Protein AF-A0A7S0ZQ00-F1 (afdb_monomer_lite)

Sequence (115 aa):
GVVFLTFVTEYLSSGYPKQDTAEYLQLMFGSLSQTLLTLFMCITGGINWVTVVDAFLEIHLACGLFFVFFIAAMMLAALNIIAGIFVNDAIEMAQMDRDIVLQAEALRNRATINE

Structure (mmCIF, N/CA/C/O backbone):
data_AF-A0A7S0ZQ00-F1
#
_entry.id   AF-A0A7S0ZQ00-F1
#
loop_
_atom_site.group_PDB
_atom_site.id
_atom_site.type_symbol
_atom_site.label_atom_id
_atom_site.label_alt_id
_atom_site.label_comp_id
_atom_site.label_asym_id
_atom_site.label_entity_id
_atom_site.label_seq_id
_atom_site.pdbx_PDB_ins_code
_atom_site.Cartn_x
_atom_site.Cartn_y
_atom_site.Cartn_z
_atom_site.occupancy
_atom_site.B_iso_or_equiv
_atom_site.auth_seq_id
_atom_site.auth_comp_id
_atom_site.auth_asym_id
_atom_site.auth_atom_id
_atom_site.pdbx_PDB_model_num
ATOM 1 N N . GLY A 1 1 ? 8.576 -0.691 0.596 1.00 88.12 1 GLY A N 1
ATOM 2 C CA . GLY A 1 1 ? 9.454 0.364 0.057 1.00 88.12 1 GLY A CA 1
ATOM 3 C C . GLY A 1 1 ? 10.630 -0.241 -0.678 1.00 88.12 1 GLY A C 1
ATOM 4 O O . GLY A 1 1 ? 10.512 -0.476 -1.868 1.00 88.12 1 GLY A O 1
ATOM 5 N N . VAL A 1 2 ? 11.713 -0.565 0.036 1.00 95.38 2 VAL A N 1
ATOM 6 C CA . VAL A 1 2 ? 12.973 -1.060 -0.558 1.00 95.38 2 VAL A CA 1
ATOM 7 C C . VAL A 1 2 ? 12.778 -2.268 -1.478 1.00 95.38 2 VAL A C 1
ATOM 9 O O . VAL A 1 2 ? 13.258 -2.228 -2.596 1.00 95.38 2 VAL A O 1
ATOM 12 N N . VAL A 1 3 ? 12.006 -3.282 -1.071 1.00 95.69 3 VAL A N 1
ATOM 13 C CA . VAL A 1 3 ? 11.755 -4.478 -1.904 1.00 95.69 3 VAL A CA 1
ATOM 14 C C . VAL A 1 3 ? 11.167 -4.129 -3.281 1.00 95.69 3 VAL A C 1
ATOM 16 O O . VAL A 1 3 ? 11.626 -4.647 -4.292 1.00 95.69 3 VAL A O 1
ATOM 19 N N . PHE A 1 4 ? 10.201 -3.206 -3.340 1.00 95.75 4 PHE A N 1
ATOM 20 C CA . PHE A 1 4 ? 9.621 -2.755 -4.611 1.00 95.75 4 PHE A CA 1
ATOM 21 C C . PHE A 1 4 ? 10.642 -2.004 -5.465 1.00 95.75 4 PHE A C 1
ATOM 23 O O . PHE A 1 4 ? 10.743 -2.259 -6.660 1.00 95.75 4 PHE A O 1
ATOM 30 N N . LEU A 1 5 ? 11.436 -1.128 -4.841 1.00 96.19 5 LEU A N 1
ATOM 31 C CA . LEU A 1 5 ? 12.529 -0.431 -5.516 1.00 96.19 5 LEU A CA 1
ATOM 32 C C . LEU A 1 5 ? 13.561 -1.422 -6.075 1.00 96.19 5 LEU A C 1
ATOM 34 O O . LEU A 1 5 ? 14.042 -1.233 -7.188 1.00 96.19 5 LEU A O 1
ATOM 38 N N . THR A 1 6 ? 13.869 -2.496 -5.344 1.00 95.44 6 THR A N 1
ATOM 39 C CA . THR A 1 6 ? 14.775 -3.555 -5.802 1.00 95.44 6 THR A CA 1
ATOM 40 C C . THR A 1 6 ? 14.212 -4.275 -7.026 1.00 95.44 6 THR A C 1
ATOM 42 O O . THR A 1 6 ? 14.921 -4.362 -8.022 1.00 95.44 6 THR A O 1
ATOM 45 N N . PHE A 1 7 ? 12.942 -4.699 -7.007 1.00 94.69 7 PHE A N 1
ATOM 46 C CA . PHE A 1 7 ? 12.306 -5.335 -8.171 1.00 94.69 7 PHE A CA 1
ATOM 47 C C . PHE A 1 7 ? 12.315 -4.438 -9.409 1.00 94.69 7 PHE A C 1
ATOM 49 O O . PHE A 1 7 ? 12.632 -4.898 -10.503 1.00 94.69 7 PHE A O 1
ATOM 56 N N . VAL A 1 8 ? 12.010 -3.149 -9.241 1.00 95.31 8 VAL A N 1
ATOM 57 C CA . VAL A 1 8 ? 12.052 -2.185 -10.347 1.00 95.31 8 VAL A CA 1
ATOM 58 C C . VAL A 1 8 ? 13.478 -2.005 -10.864 1.00 95.31 8 VAL A C 1
ATOM 60 O O . VAL A 1 8 ? 13.700 -2.040 -12.070 1.00 95.31 8 VAL A O 1
ATOM 63 N N . THR A 1 9 ? 14.455 -1.853 -9.971 1.00 94.69 9 THR A N 1
ATOM 64 C CA . THR A 1 9 ? 15.865 -1.675 -10.353 1.00 94.69 9 THR A CA 1
ATOM 65 C C . THR A 1 9 ? 16.387 -2.877 -11.139 1.00 94.69 9 THR A C 1
ATOM 67 O O . THR A 1 9 ? 17.062 -2.709 -12.155 1.00 94.69 9 THR A O 1
ATOM 70 N N . GLU A 1 10 ? 16.053 -4.088 -10.696 1.00 93.31 10 GLU A N 1
ATOM 71 C CA . GLU A 1 10 ? 16.430 -5.333 -11.363 1.00 93.31 10 GLU A CA 1
ATOM 72 C C . GLU A 1 10 ? 15.768 -5.457 -12.741 1.00 93.31 10 GLU A C 1
ATOM 74 O O . GLU A 1 10 ? 16.448 -5.743 -13.727 1.00 93.31 10 GLU A O 1
ATOM 79 N N . TYR A 1 11 ? 14.475 -5.135 -12.844 1.00 93.62 11 TYR A N 1
ATOM 80 C CA . TYR A 1 11 ? 13.755 -5.120 -14.118 1.00 93.62 11 TYR A CA 1
ATOM 81 C C . TYR A 1 11 ? 14.364 -4.136 -15.123 1.00 93.62 11 TYR A C 1
ATOM 83 O O . TYR A 1 11 ? 14.642 -4.510 -16.263 1.00 93.62 11 TYR A O 1
ATOM 91 N N . LEU A 1 12 ? 14.637 -2.898 -14.700 1.00 92.75 12 LEU A N 1
ATOM 92 C CA . LEU A 1 12 ? 15.244 -1.873 -15.556 1.00 92.75 12 LEU A CA 1
ATOM 93 C C . LEU A 1 12 ? 16.672 -2.243 -15.988 1.00 92.75 12 LEU A C 1
ATOM 95 O O . LEU A 1 12 ? 17.099 -1.872 -17.079 1.00 92.75 12 LEU A O 1
ATOM 99 N N . SER A 1 13 ? 17.391 -3.012 -15.168 1.00 92.88 13 SER A N 1
ATOM 100 C CA . SER A 1 13 ? 18.754 -3.472 -15.467 1.00 92.88 13 SER A CA 1
ATOM 101 C C . SER A 1 13 ? 18.803 -4.739 -16.336 1.00 92.88 13 SER A C 1
ATOM 103 O O . SER A 1 13 ? 19.880 -5.118 -16.791 1.00 92.88 13 SER A O 1
ATOM 105 N N . SER A 1 14 ? 17.666 -5.398 -16.590 1.00 90.00 14 SER A N 1
ATOM 106 C CA . SER A 1 14 ? 17.593 -6.695 -17.289 1.00 90.00 14 SER A CA 1
ATOM 107 C C . SER A 1 14 ? 17.898 -6.645 -18.798 1.00 90.00 14 SER A C 1
ATOM 109 O O . SER A 1 14 ? 18.061 -7.687 -19.431 1.00 90.00 14 SER A O 1
ATOM 111 N N . GLY A 1 15 ? 17.991 -5.449 -19.389 1.00 79.44 15 GLY A N 1
ATOM 112 C CA . GLY A 1 15 ? 18.386 -5.232 -20.788 1.00 79.44 15 GLY A CA 1
ATOM 113 C C . GLY A 1 15 ? 17.258 -5.313 -21.826 1.00 79.44 15 GLY A C 1
ATOM 114 O O . GLY A 1 15 ? 17.456 -4.843 -22.943 1.00 79.44 15 GLY A O 1
ATOM 115 N N . TYR A 1 16 ? 16.075 -5.829 -21.467 1.00 82.06 16 TYR A N 1
ATOM 116 C CA . TYR A 1 16 ? 14.905 -5.908 -22.361 1.00 82.06 16 TYR A CA 1
ATOM 117 C C . TYR A 1 16 ? 13.579 -5.474 -21.699 1.00 82.06 16 TYR A C 1
ATOM 119 O O . TYR A 1 16 ? 12.574 -6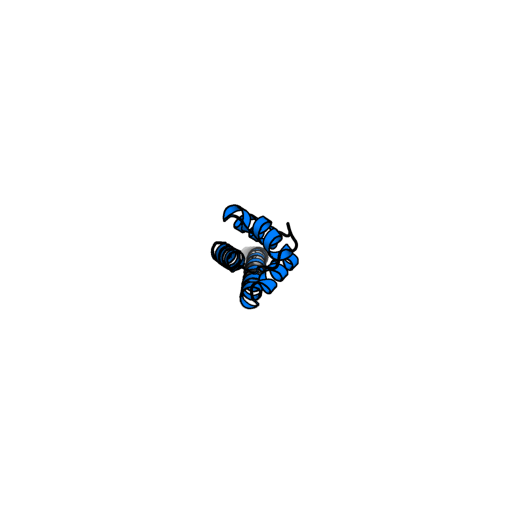.176 -21.844 1.00 82.06 16 TYR A O 1
ATOM 127 N N . PRO A 1 17 ? 13.522 -4.358 -20.946 1.00 86.31 17 PRO A N 1
ATOM 128 C CA . PRO A 1 17 ? 12.263 -3.923 -20.364 1.00 86.31 17 PRO A CA 1
ATOM 129 C C . PRO A 1 17 ? 11.328 -3.378 -21.454 1.00 86.31 17 PRO A C 1
ATOM 131 O O . PRO A 1 17 ? 11.754 -2.722 -22.408 1.00 86.31 17 PRO A O 1
ATOM 134 N N . LYS A 1 18 ? 10.026 -3.626 -21.303 1.00 91.00 18 LYS A N 1
ATOM 135 C CA . LYS A 1 18 ? 8.997 -3.022 -22.155 1.00 91.00 18 LYS A CA 1
ATOM 136 C C . LYS A 1 18 ? 9.015 -1.514 -21.915 1.00 91.00 18 LYS A C 1
ATOM 138 O O . LYS A 1 18 ? 8.869 -1.089 -20.772 1.00 91.00 18 LYS A O 1
ATOM 143 N N . GLN A 1 19 ? 9.213 -0.726 -22.972 1.00 90.50 19 GLN A N 1
ATOM 144 C CA . GLN A 1 19 ? 9.526 0.702 -22.856 1.00 90.50 19 GLN A CA 1
ATOM 145 C C . GLN A 1 19 ? 8.497 1.477 -22.015 1.00 90.50 19 GLN A C 1
ATOM 147 O O . GLN A 1 19 ? 8.882 2.125 -21.047 1.00 90.50 19 GLN A O 1
ATOM 152 N N . ASP A 1 20 ? 7.201 1.318 -22.300 1.00 92.88 20 ASP A N 1
ATOM 153 C CA . ASP A 1 20 ? 6.134 2.008 -21.559 1.00 92.88 20 ASP A CA 1
ATOM 154 C C . ASP A 1 20 ? 6.142 1.659 -20.059 1.00 92.88 20 ASP A C 1
ATOM 156 O O . ASP A 1 20 ? 6.023 2.528 -19.192 1.00 92.88 20 ASP A O 1
ATOM 160 N N . THR A 1 21 ? 6.330 0.375 -19.736 1.00 94.06 21 THR A N 1
ATOM 161 C CA . THR A 1 21 ? 6.409 -0.109 -18.352 1.00 94.06 21 THR A CA 1
ATOM 162 C C . THR A 1 21 ? 7.658 0.428 -17.657 1.00 94.06 21 THR A C 1
ATOM 164 O O . THR A 1 21 ? 7.594 0.831 -16.496 1.00 94.06 21 THR A O 1
ATOM 167 N N . ALA A 1 22 ? 8.790 0.466 -18.361 1.00 94.44 22 ALA A N 1
ATOM 168 C CA . ALA A 1 22 ? 10.053 0.979 -17.847 1.00 94.44 22 ALA A CA 1
ATOM 169 C C . ALA A 1 22 ? 9.952 2.465 -17.482 1.00 94.44 22 ALA A C 1
ATOM 171 O O . ALA A 1 22 ? 10.310 2.850 -16.370 1.00 94.44 22 ALA A O 1
ATOM 172 N N . GLU A 1 23 ? 9.416 3.282 -18.391 1.00 95.06 23 GLU A N 1
ATOM 173 C CA . GLU A 1 23 ? 9.230 4.721 -18.193 1.00 95.06 23 GLU A CA 1
ATOM 174 C C . GLU A 1 23 ? 8.286 5.000 -17.015 1.00 95.06 23 GLU A C 1
ATOM 176 O O . GLU A 1 23 ? 8.596 5.813 -16.138 1.00 95.06 23 GLU A O 1
ATOM 181 N N . TYR A 1 24 ? 7.171 4.267 -16.932 1.00 96.00 24 TYR A N 1
ATOM 182 C CA . TYR A 1 24 ? 6.225 4.390 -15.824 1.00 96.00 24 TYR A CA 1
ATOM 183 C C . TYR A 1 24 ? 6.849 4.014 -14.473 1.00 96.00 24 TYR A C 1
ATOM 185 O O . TYR A 1 24 ? 6.742 4.764 -13.496 1.00 96.00 24 TYR A O 1
ATOM 193 N N . LEU A 1 25 ? 7.534 2.870 -14.406 1.00 95.88 25 LEU A N 1
ATOM 194 C CA . LEU A 1 25 ? 8.192 2.414 -13.183 1.00 95.88 25 LEU A CA 1
ATOM 195 C C . LEU A 1 25 ? 9.330 3.350 -12.770 1.00 95.88 25 LEU A C 1
ATOM 197 O O . LEU A 1 25 ? 9.489 3.613 -11.582 1.00 95.88 25 LEU A O 1
ATOM 201 N N . GLN A 1 26 ? 10.083 3.909 -13.716 1.00 95.62 26 GLN A N 1
ATOM 202 C CA . GLN A 1 26 ? 11.123 4.891 -13.418 1.00 95.62 26 GLN A CA 1
ATOM 203 C C . GLN A 1 26 ? 10.535 6.191 -12.853 1.00 95.62 26 GLN A C 1
ATOM 205 O O . GLN A 1 26 ? 11.093 6.763 -11.916 1.00 95.62 26 GLN A O 1
ATOM 210 N N . LEU A 1 27 ? 9.385 6.640 -13.359 1.00 95.94 27 LEU A N 1
ATOM 211 C CA . LEU A 1 27 ? 8.702 7.829 -12.850 1.00 95.94 27 LEU A CA 1
ATOM 212 C C . LEU A 1 27 ? 8.166 7.626 -11.421 1.00 95.94 27 LEU A C 1
ATOM 214 O O . LEU A 1 27 ? 8.280 8.519 -10.581 1.00 95.94 27 LEU A O 1
ATOM 218 N N . MET A 1 28 ? 7.591 6.454 -11.142 1.00 96.44 28 MET A N 1
ATOM 219 C CA . MET A 1 28 ? 6.918 6.151 -9.870 1.00 96.44 28 MET A CA 1
ATOM 220 C C . MET A 1 28 ? 7.852 5.576 -8.790 1.00 96.44 28 MET A C 1
ATOM 222 O O . MET A 1 28 ? 7.602 5.754 -7.595 1.00 96.44 28 MET A O 1
ATOM 226 N N . PHE A 1 29 ? 8.927 4.894 -9.189 1.00 96.88 29 PHE A N 1
ATOM 227 C CA . PHE A 1 29 ? 9.839 4.142 -8.318 1.00 96.88 29 PHE A CA 1
ATOM 228 C C . PHE A 1 29 ? 11.320 4.474 -8.568 1.00 96.88 29 PHE A C 1
ATOM 230 O O . PHE A 1 29 ? 12.188 3.741 -8.112 1.00 96.88 29 PHE A O 1
ATOM 237 N N . GLY A 1 30 ? 11.649 5.578 -9.247 1.00 94.19 30 GLY A N 1
ATOM 238 C CA . GLY A 1 30 ? 13.039 5.949 -9.573 1.00 94.19 30 GLY A CA 1
ATOM 239 C C . GLY A 1 30 ? 13.936 6.270 -8.371 1.00 94.19 30 GLY A C 1
ATOM 240 O O . GLY A 1 30 ? 15.160 6.282 -8.483 1.00 94.19 30 GLY A O 1
ATOM 241 N N . SER A 1 31 ? 13.348 6.506 -7.200 1.00 96.31 31 SER A N 1
ATOM 242 C CA . SER A 1 31 ? 14.060 6.705 -5.939 1.00 96.31 31 SER A CA 1
ATOM 243 C C . SER A 1 31 ? 13.262 6.140 -4.768 1.00 96.31 31 SER A C 1
ATOM 245 O O . SER A 1 31 ? 12.063 5.857 -4.870 1.00 96.31 31 SER A O 1
ATOM 247 N N . LEU A 1 32 ? 13.917 5.993 -3.614 1.00 96.44 32 LEU A N 1
ATOM 248 C CA . LEU A 1 32 ? 13.256 5.504 -2.405 1.00 96.44 32 LEU A CA 1
ATOM 249 C C . LEU A 1 32 ? 12.138 6.446 -1.937 1.00 96.44 32 LEU A C 1
ATOM 251 O O . LEU A 1 32 ? 11.074 5.973 -1.546 1.00 96.44 32 LEU A O 1
ATOM 255 N N . SER A 1 33 ? 12.348 7.762 -1.999 1.00 97.12 33 SER A N 1
ATOM 256 C CA . SER A 1 33 ? 11.334 8.751 -1.619 1.00 97.12 33 SER A CA 1
ATOM 257 C C . SER A 1 33 ? 10.122 8.704 -2.548 1.00 97.12 33 SER A C 1
ATOM 259 O O . SER A 1 33 ? 8.996 8.652 -2.058 1.00 97.12 33 SER A O 1
ATOM 261 N N . GLN A 1 34 ? 10.339 8.634 -3.867 1.00 97.00 34 GLN A N 1
ATOM 262 C CA . GLN A 1 34 ? 9.259 8.444 -4.843 1.00 97.00 34 GLN A CA 1
ATOM 263 C C . GLN A 1 34 ? 8.516 7.135 -4.598 1.00 97.00 34 GLN A C 1
ATOM 265 O O . GLN A 1 34 ? 7.295 7.135 -4.538 1.00 97.00 34 GLN A O 1
ATOM 270 N N . THR A 1 35 ? 9.239 6.042 -4.346 1.00 97.69 35 THR A N 1
ATOM 271 C CA . THR A 1 35 ? 8.631 4.748 -4.019 1.00 97.69 35 THR A CA 1
ATOM 272 C C . THR A 1 35 ? 7.716 4.858 -2.801 1.00 97.69 35 THR A C 1
ATOM 274 O O . THR A 1 35 ? 6.578 4.400 -2.839 1.00 97.69 35 THR A O 1
ATOM 277 N N . LEU A 1 36 ? 8.183 5.466 -1.707 1.00 97.62 36 LEU A N 1
ATOM 278 C CA . LEU A 1 36 ? 7.372 5.635 -0.499 1.00 97.62 36 LEU A CA 1
ATOM 279 C C . LEU A 1 36 ? 6.135 6.502 -0.759 1.00 97.62 36 LEU A C 1
ATOM 281 O O . LEU A 1 36 ? 5.048 6.145 -0.307 1.00 97.62 36 LEU A O 1
ATOM 285 N N . LEU A 1 37 ? 6.284 7.587 -1.524 1.00 97.94 37 LEU A N 1
ATOM 286 C CA . LEU A 1 37 ? 5.170 8.446 -1.919 1.00 97.94 37 LEU A CA 1
ATOM 287 C C . LEU A 1 37 ? 4.148 7.691 -2.779 1.00 97.94 37 LEU A C 1
ATOM 289 O O . LEU A 1 37 ? 2.959 7.740 -2.489 1.00 97.94 37 LEU A O 1
ATOM 293 N N . THR A 1 38 ? 4.593 6.941 -3.786 1.00 97.81 38 THR A N 1
ATOM 294 C CA . THR A 1 38 ? 3.733 6.122 -4.654 1.00 97.81 38 THR A CA 1
ATOM 295 C C . THR A 1 38 ? 2.945 5.093 -3.851 1.00 97.81 38 THR A C 1
ATOM 297 O O . THR A 1 38 ? 1.730 4.984 -4.016 1.00 97.81 38 THR A O 1
ATOM 300 N N . LEU A 1 39 ? 3.598 4.375 -2.931 1.00 97.38 39 LEU A N 1
ATOM 301 C CA . LEU A 1 39 ? 2.925 3.407 -2.058 1.00 97.38 39 LEU A CA 1
ATOM 302 C C . LEU A 1 39 ? 1.886 4.086 -1.156 1.00 97.38 39 LEU A C 1
ATOM 304 O O . LEU A 1 39 ? 0.782 3.568 -0.998 1.00 97.38 39 LEU A O 1
ATOM 308 N N . PHE A 1 40 ? 2.211 5.256 -0.604 1.00 97.12 40 PHE A N 1
ATOM 309 C CA . PHE A 1 40 ? 1.269 6.052 0.180 1.00 97.12 40 PHE A CA 1
ATOM 310 C C . PHE A 1 40 ? 0.063 6.500 -0.656 1.00 97.12 40 PHE A C 1
ATOM 312 O O . PHE A 1 40 ? -1.077 6.351 -0.213 1.00 97.12 40 PHE A O 1
ATOM 319 N N . MET A 1 41 ? 0.285 6.980 -1.884 1.00 97.44 41 MET A N 1
ATOM 320 C CA . MET A 1 41 ? -0.789 7.366 -2.805 1.00 97.44 41 MET A CA 1
ATOM 321 C C . ME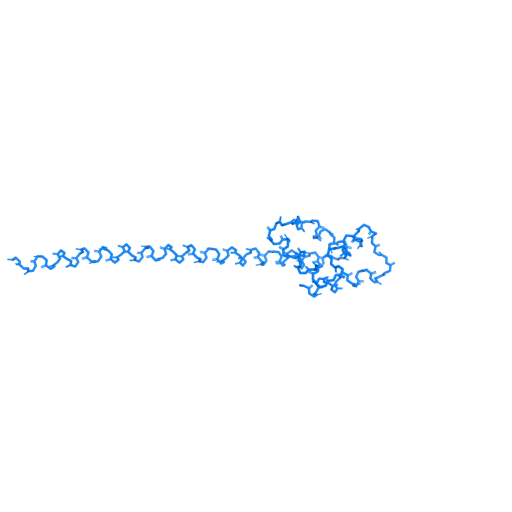T A 1 41 ? -1.681 6.176 -3.176 1.00 97.44 41 MET A C 1
ATOM 323 O O . MET A 1 41 ? -2.892 6.342 -3.261 1.00 97.44 41 MET A O 1
ATOM 327 N N . CYS A 1 42 ? -1.128 4.972 -3.337 1.00 97.50 42 CYS A N 1
ATOM 328 C CA . CYS A 1 42 ? -1.928 3.774 -3.614 1.00 97.50 42 CYS A CA 1
ATOM 329 C C . CYS A 1 42 ? -2.875 3.415 -2.459 1.00 97.50 42 CYS A C 1
ATOM 331 O O . CYS A 1 42 ? -4.003 2.998 -2.703 1.00 97.50 42 CYS A O 1
ATOM 333 N N . ILE A 1 43 ? -2.432 3.578 -1.208 1.00 95.81 43 ILE A N 1
ATOM 334 C CA . ILE A 1 43 ? -3.244 3.266 -0.018 1.00 95.81 43 ILE A CA 1
ATOM 335 C C . ILE A 1 43 ? -4.306 4.340 0.217 1.00 95.81 43 ILE A C 1
ATOM 337 O O . ILE A 1 43 ? -5.445 4.033 0.551 1.00 95.81 43 ILE A O 1
ATOM 341 N N . THR A 1 44 ? -3.934 5.607 0.045 1.00 95.12 44 THR A N 1
ATOM 342 C CA . THR A 1 44 ? -4.818 6.753 0.306 1.00 95.12 44 THR A CA 1
ATOM 343 C C . THR A 1 44 ? -5.753 7.092 -0.855 1.00 95.12 44 THR A C 1
ATOM 345 O O . THR A 1 44 ? -6.619 7.949 -0.704 1.00 95.12 44 THR A O 1
ATOM 348 N N . GLY A 1 45 ? -5.606 6.428 -2.006 1.00 93.25 45 GLY A N 1
ATOM 349 C CA . GLY A 1 45 ? -6.416 6.676 -3.202 1.00 93.25 45 GLY A CA 1
ATOM 350 C C . GLY A 1 45 ? -5.953 7.868 -4.048 1.00 93.25 45 GLY A C 1
ATOM 351 O O . GLY A 1 45 ? -6.704 8.339 -4.896 1.00 93.25 45 GLY A O 1
ATOM 352 N N . GLY A 1 46 ? -4.726 8.356 -3.847 1.00 95.81 46 GLY A N 1
ATOM 353 C CA . GLY A 1 46 ? -4.119 9.405 -4.672 1.00 95.81 46 GLY A CA 1
ATOM 354 C C . GLY A 1 46 ? -3.809 8.959 -6.106 1.00 95.81 46 GLY A C 1
ATOM 355 O O . GLY A 1 46 ? -3.813 9.786 -7.013 1.00 95.81 46 GLY A O 1
ATOM 356 N N . ILE A 1 47 ? -3.581 7.659 -6.323 1.00 95.81 47 ILE A N 1
ATOM 357 C CA . ILE A 1 47 ? -3.480 7.045 -7.655 1.00 95.81 47 ILE A CA 1
ATOM 358 C C . ILE A 1 47 ? -4.211 5.701 -7.683 1.00 95.81 47 ILE A C 1
ATOM 360 O O . ILE A 1 47 ? -4.377 5.048 -6.651 1.00 95.81 47 ILE A O 1
ATOM 364 N N . ASN A 1 48 ? -4.620 5.264 -8.876 1.00 96.19 48 ASN A N 1
ATOM 365 C CA . ASN A 1 48 ? -5.216 3.946 -9.053 1.00 96.19 48 ASN A CA 1
ATOM 366 C C . ASN A 1 48 ? -4.143 2.857 -8.892 1.00 96.19 48 ASN A C 1
ATOM 368 O O . ASN A 1 48 ? -3.270 2.707 -9.741 1.00 96.19 48 ASN A O 1
ATOM 372 N N . TRP A 1 49 ? -4.224 2.066 -7.822 1.00 96.69 49 TRP A N 1
ATOM 373 C CA . TRP A 1 49 ? -3.266 0.990 -7.557 1.00 96.69 49 TRP A CA 1
ATOM 374 C C . TRP A 1 49 ? -3.269 -0.106 -8.639 1.00 96.69 49 TRP A C 1
ATOM 376 O O . TRP A 1 49 ? -2.275 -0.820 -8.766 1.00 96.69 49 TRP A O 1
ATOM 386 N N . VAL A 1 50 ? -4.331 -0.218 -9.450 1.00 96.69 50 VAL A N 1
ATOM 387 C CA . VAL A 1 50 ? -4.398 -1.156 -10.585 1.00 96.69 50 VAL A CA 1
ATOM 3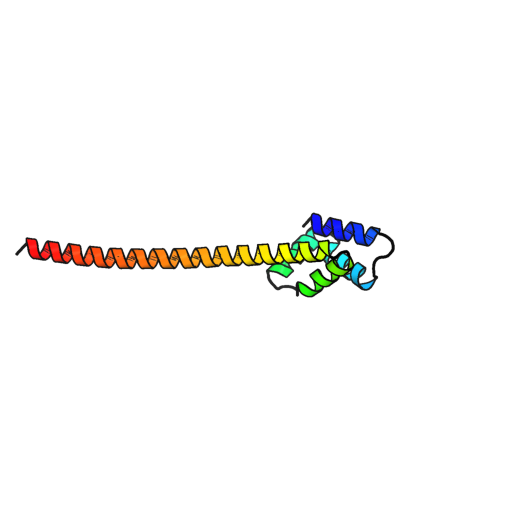88 C C . VAL A 1 50 ? -3.343 -0.823 -11.640 1.00 96.69 50 VAL A C 1
ATOM 390 O O . VAL A 1 50 ? -2.658 -1.714 -12.119 1.00 96.69 50 VAL A O 1
ATOM 393 N N . THR A 1 51 ? -3.094 0.455 -11.938 1.00 96.19 51 THR A N 1
ATOM 394 C CA . THR A 1 51 ? -2.050 0.799 -12.924 1.00 96.19 51 THR A CA 1
ATOM 395 C C . THR A 1 51 ? -0.659 0.399 -12.436 1.00 96.19 51 THR A C 1
ATOM 397 O O . THR A 1 51 ? 0.213 0.046 -13.224 1.00 96.19 51 THR A O 1
ATOM 400 N N . VAL A 1 52 ? -0.454 0.428 -11.116 1.00 97.25 52 VAL A N 1
ATOM 401 C CA . VAL A 1 52 ? 0.798 0.011 -10.486 1.00 97.25 52 VAL A CA 1
ATOM 402 C C . VAL A 1 52 ? 0.929 -1.512 -10.484 1.00 97.25 52 VAL A C 1
ATOM 404 O O . VAL A 1 52 ? 2.000 -2.021 -10.809 1.00 97.25 52 VAL A O 1
ATOM 407 N N . VAL A 1 53 ? -0.137 -2.252 -10.156 1.00 97.62 53 VAL A N 1
ATOM 408 C CA . VAL A 1 53 ? -0.084 -3.723 -10.151 1.00 97.62 53 VAL A CA 1
ATOM 409 C C . VAL A 1 53 ? 0.127 -4.289 -11.550 1.00 97.62 53 VAL A C 1
ATOM 411 O O . VAL A 1 53 ? 0.928 -5.209 -11.692 1.00 97.62 53 VAL A O 1
ATOM 414 N N . ASP A 1 54 ? -0.489 -3.700 -12.575 1.00 96.81 54 ASP A N 1
ATOM 415 C CA . ASP A 1 54 ? -0.310 -4.115 -13.968 1.00 96.81 54 ASP A CA 1
ATOM 416 C C . ASP A 1 54 ? 1.157 -3.965 -14.392 1.00 96.81 54 ASP A C 1
ATOM 418 O O . ASP A 1 54 ? 1.747 -4.895 -14.941 1.00 96.81 54 ASP A O 1
ATOM 422 N N . ALA A 1 55 ? 1.799 -2.848 -14.028 1.00 96.31 55 ALA A N 1
ATOM 423 C CA . ALA A 1 55 ? 3.226 -2.652 -14.268 1.00 96.31 55 ALA A CA 1
ATOM 424 C C . ALA A 1 55 ? 4.102 -3.683 -13.530 1.00 96.31 55 ALA A C 1
ATOM 426 O O . ALA A 1 55 ? 5.085 -4.159 -14.092 1.00 96.31 55 ALA A O 1
ATOM 427 N N . PHE A 1 56 ? 3.753 -4.073 -12.298 1.00 96.50 56 PHE A N 1
ATOM 428 C CA . PHE A 1 56 ? 4.476 -5.130 -11.576 1.00 96.50 56 PHE A CA 1
ATOM 429 C C . PHE A 1 56 ? 4.231 -6.535 -12.143 1.00 96.50 56 PHE A C 1
ATOM 431 O O . PHE A 1 56 ? 5.134 -7.370 -12.081 1.00 96.50 56 PHE A O 1
ATOM 438 N N . LEU A 1 57 ? 3.049 -6.814 -12.698 1.00 95.88 57 LEU A N 1
ATOM 439 C CA . LEU A 1 57 ? 2.740 -8.088 -13.356 1.00 95.88 57 LEU A CA 1
ATOM 440 C C . LEU A 1 57 ? 3.537 -8.272 -14.654 1.00 95.88 57 LEU A C 1
ATOM 442 O O . LEU A 1 57 ? 3.919 -9.398 -14.965 1.00 95.88 57 LEU A O 1
ATOM 446 N N . GLU A 1 58 ? 3.843 -7.177 -15.355 1.00 93.19 58 GLU A N 1
ATOM 447 C CA . GLU A 1 58 ? 4.736 -7.158 -16.525 1.00 93.19 58 GLU A CA 1
ATOM 448 C C . GLU A 1 58 ? 6.207 -7.440 -16.156 1.00 93.19 58 GLU A C 1
ATOM 450 O O . GLU A 1 58 ? 6.970 -7.906 -17.000 1.00 93.19 58 GLU A O 1
ATOM 455 N N . ILE A 1 59 ? 6.616 -7.197 -14.901 1.00 93.25 59 ILE A N 1
ATOM 456 C CA . ILE A 1 59 ? 7.923 -7.647 -14.389 1.00 93.25 59 ILE A CA 1
ATOM 457 C C . ILE A 1 59 ? 7.871 -9.154 -14.139 1.00 93.25 59 ILE A C 1
ATOM 459 O O . ILE A 1 59 ? 8.655 -9.921 -14.696 1.00 93.25 59 ILE A O 1
ATOM 463 N N . HIS A 1 60 ? 6.968 -9.572 -13.249 1.00 93.81 60 HIS A N 1
ATOM 464 C CA . HIS A 1 60 ? 6.773 -10.966 -12.874 1.00 93.81 60 HIS A CA 1
ATOM 465 C C . HIS A 1 60 ? 5.478 -11.131 -12.067 1.00 93.81 60 HIS A C 1
ATOM 467 O O . HIS A 1 60 ? 5.155 -10.309 -11.205 1.00 93.81 60 HIS A O 1
ATOM 473 N N . LEU A 1 61 ? 4.787 -12.264 -12.235 1.00 95.56 61 LEU A N 1
ATOM 474 C CA . LEU A 1 61 ? 3.548 -12.568 -11.505 1.00 95.56 61 LEU A CA 1
ATOM 475 C C . LEU A 1 61 ? 3.711 -12.441 -9.979 1.00 95.56 61 LEU A C 1
ATOM 477 O O . LEU A 1 61 ? 2.854 -11.879 -9.299 1.00 95.56 61 LEU A O 1
ATOM 481 N N . ALA A 1 62 ? 4.831 -12.926 -9.437 1.00 95.38 62 ALA A N 1
ATOM 482 C CA . ALA A 1 62 ? 5.110 -12.848 -8.002 1.00 95.38 62 ALA A CA 1
ATOM 483 C C . ALA A 1 62 ? 5.242 -11.400 -7.493 1.00 95.38 62 ALA A C 1
ATOM 485 O O . ALA A 1 62 ? 4.822 -11.117 -6.372 1.00 95.38 62 ALA A O 1
ATOM 486 N N . CYS A 1 63 ? 5.777 -10.479 -8.304 1.00 95.62 63 CYS A N 1
ATOM 487 C CA . CYS A 1 63 ? 5.885 -9.066 -7.940 1.00 95.62 63 CYS A CA 1
ATOM 488 C C . CYS A 1 63 ? 4.497 -8.425 -7.840 1.00 95.62 63 CYS A C 1
ATOM 490 O O . CYS A 1 63 ? 4.207 -7.745 -6.854 1.00 95.62 63 CYS A O 1
ATOM 492 N N . GLY A 1 64 ? 3.621 -8.708 -8.810 1.00 96.88 64 GLY A N 1
ATOM 493 C CA . GLY A 1 64 ? 2.225 -8.270 -8.773 1.00 96.88 64 GLY A CA 1
ATOM 494 C C . GLY A 1 64 ? 1.474 -8.823 -7.560 1.00 96.88 64 GLY A C 1
ATOM 495 O O . GLY A 1 64 ? 0.879 -8.057 -6.805 1.00 96.88 64 GLY A O 1
ATOM 496 N N . LEU A 1 65 ? 1.565 -10.131 -7.295 1.00 97.50 65 LEU A N 1
ATOM 497 C CA . LEU A 1 65 ? 0.927 -10.750 -6.123 1.00 97.50 65 LEU A CA 1
ATOM 498 C C . LEU A 1 65 ? 1.437 -10.171 -4.796 1.00 97.50 65 LEU A C 1
ATOM 500 O O . LEU A 1 65 ? 0.644 -9.914 -3.889 1.00 97.50 65 LEU A O 1
ATOM 504 N N . PHE A 1 66 ? 2.742 -9.923 -4.684 1.00 97.69 66 PHE A N 1
ATOM 505 C CA . PHE A 1 66 ? 3.327 -9.288 -3.505 1.00 97.69 66 PHE A CA 1
ATOM 506 C C . PHE A 1 66 ? 2.806 -7.855 -3.305 1.00 97.69 66 PHE A C 1
ATOM 508 O O . PHE A 1 66 ? 2.508 -7.456 -2.177 1.00 97.69 66 PHE A O 1
ATOM 515 N N . PHE A 1 67 ? 2.631 -7.093 -4.388 1.00 97.75 67 PHE A N 1
ATOM 516 C CA . PHE A 1 67 ? 2.026 -5.761 -4.337 1.00 97.75 67 PHE A CA 1
ATOM 517 C C . PHE A 1 67 ? 0.552 -5.804 -3.902 1.00 97.75 67 PHE A C 1
ATOM 519 O O . PHE A 1 67 ? 0.148 -5.028 -3.036 1.00 97.75 67 PHE A O 1
ATOM 526 N N . VAL A 1 68 ? -0.241 -6.747 -4.420 1.00 97.94 68 VAL A N 1
ATOM 527 C CA . VAL A 1 68 ? -1.641 -6.943 -3.991 1.00 97.94 68 VAL A CA 1
ATOM 528 C C . VAL A 1 68 ? -1.716 -7.289 -2.507 1.00 97.94 68 VAL A C 1
ATOM 530 O O . VAL A 1 68 ? -2.527 -6.711 -1.783 1.00 97.94 68 VAL A O 1
ATOM 533 N N . PHE A 1 69 ? -0.852 -8.189 -2.031 1.00 97.94 69 PHE A N 1
ATOM 534 C CA . PHE A 1 69 ? -0.779 -8.535 -0.613 1.00 97.94 69 PHE A CA 1
ATOM 535 C C . PHE A 1 69 ? -0.466 -7.308 0.252 1.00 97.94 69 PHE A C 1
ATOM 537 O O . PHE A 1 69 ? -1.107 -7.105 1.282 1.00 97.94 69 PHE A O 1
ATOM 544 N N . PHE A 1 70 ? 0.466 -6.457 -0.187 1.00 97.19 70 PHE A N 1
ATOM 545 C CA . PHE A 1 70 ? 0.760 -5.191 0.482 1.00 97.19 70 PHE A CA 1
ATOM 546 C C . PHE A 1 70 ? -0.480 -4.286 0.573 1.00 97.19 70 PHE A C 1
ATOM 548 O O . PHE A 1 70 ? -0.808 -3.829 1.667 1.00 97.19 70 PHE A O 1
ATOM 555 N N . ILE A 1 71 ? -1.203 -4.063 -0.531 1.00 97.50 71 ILE A N 1
ATOM 556 C CA . ILE A 1 71 ? -2.421 -3.232 -0.535 1.00 97.50 71 ILE A CA 1
ATOM 557 C C . ILE A 1 71 ? -3.487 -3.813 0.400 1.00 97.50 71 ILE A C 1
ATOM 559 O O . ILE A 1 71 ? -4.034 -3.088 1.231 1.00 97.50 71 ILE A O 1
ATOM 563 N N . ALA A 1 72 ? -3.748 -5.119 0.315 1.00 97.31 72 ALA A N 1
ATOM 564 C CA . ALA A 1 72 ? -4.732 -5.791 1.157 1.00 97.31 72 ALA A CA 1
ATOM 565 C C . ALA A 1 72 ? -4.377 -5.686 2.647 1.00 97.31 72 ALA A C 1
ATOM 567 O O . ALA A 1 72 ? -5.235 -5.340 3.455 1.00 97.31 72 ALA A O 1
ATOM 568 N N . ALA A 1 73 ? -3.115 -5.922 3.014 1.00 97.06 73 ALA A N 1
ATOM 569 C CA . ALA A 1 73 ? -2.657 -5.819 4.396 1.00 97.06 73 ALA A CA 1
ATOM 570 C C . ALA A 1 73 ? -2.826 -4.398 4.951 1.00 97.06 73 ALA A C 1
ATOM 572 O O . ALA A 1 73 ? -3.318 -4.233 6.065 1.00 97.06 73 ALA A O 1
ATOM 573 N N . MET A 1 74 ? -2.476 -3.372 4.170 1.00 96.62 74 MET A N 1
ATOM 574 C CA . MET A 1 74 ? -2.614 -1.975 4.592 1.00 96.62 74 MET A CA 1
ATOM 575 C C . MET A 1 74 ? -4.081 -1.551 4.725 1.00 96.62 74 MET A C 1
ATOM 577 O O . MET A 1 74 ? -4.438 -0.902 5.707 1.00 96.62 74 MET A O 1
ATOM 581 N N . MET A 1 75 ? -4.941 -1.965 3.790 1.00 94.25 75 MET A N 1
ATOM 582 C CA . MET A 1 75 ? -6.383 -1.707 3.857 1.00 94.25 75 MET A CA 1
ATOM 583 C C . MET A 1 75 ? -7.033 -2.413 5.051 1.00 94.25 75 MET A C 1
ATOM 585 O O . MET A 1 75 ? -7.773 -1.786 5.804 1.00 94.25 75 MET A O 1
ATOM 589 N N . LEU A 1 76 ? -6.728 -3.695 5.273 1.00 96.19 76 LEU A N 1
ATOM 590 C CA . LEU A 1 76 ? -7.239 -4.451 6.419 1.00 96.19 76 LEU A CA 1
ATOM 591 C C . LEU A 1 76 ? -6.735 -3.879 7.745 1.00 96.19 76 LEU A C 1
ATOM 593 O O . LEU A 1 76 ? -7.507 -3.783 8.692 1.00 96.19 76 LEU A O 1
ATOM 597 N N . ALA A 1 77 ? -5.472 -3.456 7.821 1.00 96.38 77 ALA A N 1
ATOM 598 C CA . ALA A 1 77 ? -4.935 -2.805 9.011 1.00 96.38 77 ALA A CA 1
ATOM 599 C C . ALA A 1 77 ? -5.681 -1.497 9.318 1.00 96.38 77 ALA A C 1
ATOM 601 O O . ALA A 1 77 ? -6.091 -1.287 10.458 1.00 96.38 77 ALA A O 1
ATOM 602 N N . ALA A 1 78 ? -5.916 -0.653 8.309 1.00 94.75 78 ALA A N 1
ATOM 603 C CA . ALA A 1 78 ? -6.688 0.577 8.471 1.00 94.75 78 ALA A CA 1
ATOM 604 C C . ALA A 1 78 ? -8.132 0.291 8.915 1.00 94.75 78 ALA A C 1
ATOM 606 O O . ALA A 1 78 ? -8.608 0.887 9.880 1.00 94.75 78 ALA A O 1
ATOM 607 N N . LEU A 1 79 ? -8.805 -0.666 8.267 1.00 94.81 79 LEU A N 1
ATOM 608 C CA . LEU A 1 79 ? -10.159 -1.087 8.633 1.00 94.81 79 LEU A CA 1
ATOM 609 C C . LEU A 1 79 ? -10.224 -1.635 10.060 1.00 94.81 79 LEU A C 1
ATOM 611 O O . LEU A 1 79 ? -11.146 -1.292 10.789 1.00 94.81 79 LEU A O 1
ATOM 615 N N . ASN A 1 80 ? -9.239 -2.429 10.483 1.00 95.06 80 ASN A N 1
ATOM 616 C CA . ASN A 1 80 ? -9.177 -2.976 11.837 1.00 95.06 80 ASN A CA 1
ATOM 617 C C . ASN A 1 80 ? -8.971 -1.888 12.894 1.00 95.06 80 ASN A C 1
ATOM 619 O O . ASN A 1 80 ? -9.582 -1.964 13.956 1.00 95.06 80 ASN A O 1
ATOM 623 N N . ILE A 1 81 ? -8.150 -0.870 12.614 1.00 96.12 81 ILE A N 1
ATOM 624 C CA . ILE A 1 81 ? -7.980 0.282 13.514 1.00 96.12 81 ILE A CA 1
ATOM 625 C C . ILE A 1 81 ? -9.309 1.026 13.662 1.00 96.12 81 ILE A C 1
ATOM 627 O O . ILE A 1 81 ? -9.753 1.280 14.778 1.00 96.12 81 ILE A O 1
ATOM 631 N N . ILE A 1 82 ? -9.967 1.329 12.543 1.00 95.94 82 ILE A N 1
ATOM 632 C CA . ILE A 1 82 ? -11.246 2.045 12.528 1.00 95.94 82 ILE A CA 1
ATOM 633 C C . ILE A 1 82 ? -12.327 1.234 13.255 1.00 95.94 82 ILE A C 1
ATOM 635 O O . ILE A 1 82 ? -13.004 1.754 14.137 1.00 95.94 82 ILE A O 1
ATOM 639 N N . ALA A 1 83 ? -12.461 -0.052 12.930 1.00 96.06 83 ALA A N 1
ATOM 640 C CA . ALA A 1 83 ? -13.408 -0.950 13.581 1.00 96.06 83 ALA A CA 1
ATOM 641 C C . ALA A 1 83 ? -13.126 -1.080 15.083 1.00 96.06 83 ALA A C 1
ATOM 643 O O . ALA A 1 83 ? -14.063 -1.071 15.874 1.00 96.06 83 ALA A O 1
ATOM 644 N N . GLY A 1 84 ? -11.854 -1.152 15.484 1.00 97.25 84 GLY A N 1
ATOM 645 C CA . GLY A 1 84 ? -11.451 -1.200 16.888 1.00 97.25 84 GLY A CA 1
ATOM 646 C C . GLY A 1 84 ? -11.925 0.017 17.682 1.00 97.25 84 GLY A C 1
ATOM 647 O O . GLY A 1 84 ? -12.439 -0.154 18.784 1.00 97.25 84 GLY A O 1
ATOM 648 N N . ILE A 1 85 ? -11.829 1.219 17.105 1.00 96.62 85 ILE A N 1
ATOM 649 C CA . ILE A 1 85 ? -12.340 2.455 17.722 1.00 96.62 85 ILE A CA 1
ATOM 650 C C . ILE A 1 85 ? -13.859 2.366 17.904 1.00 96.62 85 ILE A C 1
ATOM 652 O O . ILE A 1 85 ? -14.351 2.510 19.017 1.00 96.62 85 ILE A O 1
ATOM 656 N N . PHE A 1 86 ? -14.600 2.031 16.845 1.00 96.44 86 PHE A N 1
ATOM 657 C CA . PHE A 1 86 ? -16.062 1.930 16.925 1.00 96.44 86 PHE A CA 1
ATOM 658 C C . PHE A 1 86 ? -16.543 0.864 17.914 1.00 96.44 86 PHE A C 1
ATOM 660 O O . PHE A 1 86 ? -17.538 1.063 18.608 1.00 96.44 86 PHE A O 1
ATOM 667 N N . VAL A 1 87 ? -15.853 -0.275 17.980 1.00 97.31 87 VAL A N 1
ATOM 668 C CA . VAL A 1 87 ? -16.167 -1.335 18.944 1.00 97.31 87 VAL A CA 1
ATOM 669 C C . VAL A 1 87 ? -15.901 -0.858 20.369 1.00 97.31 87 VAL A C 1
ATOM 671 O O . VAL A 1 87 ? -16.723 -1.126 21.243 1.00 97.31 87 VAL A O 1
ATOM 674 N N . ASN A 1 88 ? -14.803 -0.137 20.610 1.00 96.94 88 ASN A N 1
ATOM 675 C CA . ASN A 1 88 ? -14.513 0.433 21.924 1.00 96.94 88 ASN A CA 1
ATOM 676 C C . ASN A 1 88 ? -15.603 1.425 22.357 1.00 96.94 88 ASN A C 1
ATOM 678 O O . ASN A 1 88 ? -16.159 1.272 23.443 1.00 96.94 88 ASN A O 1
ATOM 682 N N . ASP A 1 89 ? -15.987 2.352 21.478 1.00 95.56 89 ASP A N 1
ATOM 683 C CA . ASP A 1 89 ? -17.046 3.332 21.750 1.00 95.56 89 ASP A CA 1
ATOM 684 C C . ASP A 1 89 ? -18.389 2.646 22.052 1.00 95.56 89 ASP A C 1
ATOM 686 O O . ASP A 1 89 ? -19.096 3.010 22.993 1.00 95.56 89 ASP A O 1
ATOM 690 N N . ALA A 1 90 ? -18.742 1.602 21.293 1.00 95.88 90 ALA A N 1
ATOM 691 C CA . ALA A 1 90 ? -19.961 0.830 21.530 1.00 95.88 90 ALA A CA 1
ATOM 692 C C . ALA A 1 90 ? -19.942 0.096 22.885 1.00 95.88 90 ALA A C 1
ATOM 694 O O . ALA A 1 90 ? -20.974 0.007 23.555 1.00 95.88 90 ALA A O 1
ATOM 695 N N . ILE A 1 91 ? -18.781 -0.422 23.303 1.00 96.56 91 ILE A N 1
ATOM 696 C CA . ILE A 1 91 ? -18.606 -1.066 24.612 1.00 96.56 91 ILE A CA 1
ATOM 697 C C . ILE A 1 91 ? -18.736 -0.041 25.741 1.00 96.56 91 ILE A C 1
ATOM 699 O O . ILE A 1 91 ? -19.439 -0.323 26.714 1.00 96.56 91 ILE A O 1
ATOM 703 N N . GLU A 1 92 ? -18.104 1.128 25.620 1.00 96.31 92 GLU A N 1
ATOM 704 C CA . GLU A 1 92 ? -18.181 2.206 26.615 1.00 96.31 92 GLU A CA 1
ATOM 705 C C . GLU A 1 92 ? -19.621 2.702 26.796 1.00 96.31 92 GLU A C 1
ATOM 707 O O . GLU A 1 92 ? -20.103 2.804 27.926 1.00 96.31 92 GLU A O 1
ATOM 712 N N . MET A 1 93 ? -20.359 2.907 25.701 1.00 94.75 93 MET A N 1
ATOM 713 C CA . MET A 1 93 ? -21.776 3.290 25.756 1.00 94.75 93 MET A CA 1
ATOM 714 C C . MET A 1 93 ? -22.626 2.228 26.465 1.00 94.75 93 MET A C 1
ATOM 716 O O . MET A 1 93 ? -23.399 2.546 27.367 1.00 94.75 93 MET A O 1
ATOM 720 N N . ALA A 1 94 ? -22.431 0.946 26.137 1.00 94.75 94 ALA A N 1
ATOM 721 C CA . ALA A 1 94 ? -23.152 -0.146 26.790 1.00 94.75 94 ALA A CA 1
ATOM 722 C C . ALA A 1 94 ? -22.790 -0.309 28.281 1.00 94.75 94 ALA A C 1
ATOM 724 O O . ALA A 1 94 ? -23.602 -0.815 29.0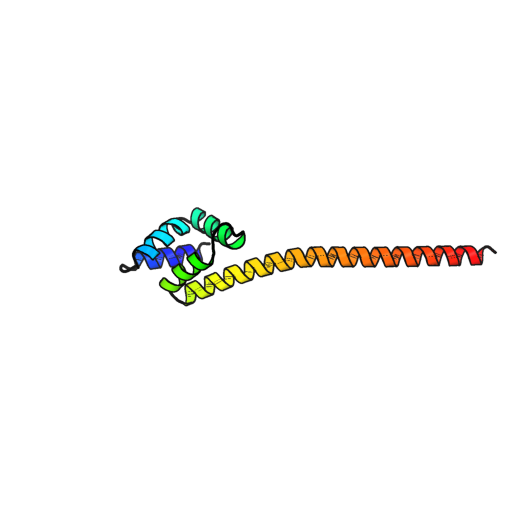61 1.00 94.75 94 ALA A O 1
ATOM 725 N N . GLN A 1 95 ? -21.571 0.061 28.690 1.00 95.31 95 GLN A N 1
ATOM 726 C CA . GLN A 1 95 ? -21.169 0.098 30.099 1.00 95.31 95 GLN A CA 1
ATOM 727 C C . GLN A 1 95 ? -21.861 1.245 30.838 1.00 95.31 95 GLN A C 1
ATOM 729 O O . GLN A 1 95 ? -22.456 1.004 31.886 1.00 95.31 95 GLN A O 1
ATOM 734 N N . MET A 1 96 ? -21.862 2.446 30.258 1.00 95.00 96 MET A N 1
ATOM 735 C CA . MET A 1 96 ? -22.526 3.614 30.835 1.00 95.00 96 MET A CA 1
ATOM 736 C C . MET A 1 96 ? -24.030 3.376 31.032 1.00 95.00 96 MET A C 1
ATOM 738 O O . MET A 1 96 ? -24.557 3.662 32.106 1.00 95.00 96 MET A O 1
ATOM 742 N N . ASP A 1 97 ? -24.708 2.772 30.051 1.00 93.62 97 ASP A N 1
ATOM 743 C CA . ASP A 1 97 ? -26.127 2.412 30.165 1.00 93.62 97 ASP A CA 1
ATOM 744 C C . ASP A 1 97 ? -26.388 1.441 31.328 1.00 93.62 97 ASP A C 1
ATOM 746 O O . ASP A 1 97 ? -27.348 1.611 32.085 1.00 93.62 97 ASP A O 1
ATOM 750 N N . ARG A 1 98 ? -25.518 0.438 31.523 1.00 92.81 98 ARG A N 1
ATOM 751 C CA . ARG A 1 98 ? -25.628 -0.484 32.667 1.00 92.81 98 ARG A CA 1
ATOM 752 C C . ARG A 1 98 ? -25.417 0.229 33.997 1.00 92.81 98 ARG A C 1
ATOM 754 O O . ARG A 1 98 ? -26.185 -0.013 34.927 1.00 92.81 98 ARG A O 1
ATOM 761 N N . ASP A 1 99 ? -24.420 1.101 34.090 1.00 93.88 99 ASP A N 1
ATOM 762 C CA . ASP A 1 99 ? -24.122 1.831 35.323 1.00 93.88 99 ASP A CA 1
ATOM 763 C C . ASP A 1 99 ? -25.271 2.768 35.711 1.00 93.88 99 ASP A C 1
ATOM 765 O O . ASP A 1 99 ? -25.634 2.835 36.887 1.00 93.88 99 ASP A O 1
ATOM 769 N N . ILE A 1 100 ? -25.909 3.424 34.737 1.00 93.69 100 ILE A N 1
ATOM 770 C CA . ILE A 1 100 ? -27.106 4.248 34.962 1.00 93.69 100 ILE A CA 1
ATOM 771 C C . ILE A 1 100 ? -28.252 3.399 35.530 1.00 93.69 100 ILE A C 1
ATOM 773 O O . ILE A 1 100 ? -28.888 3.801 36.508 1.00 93.69 100 ILE A O 1
ATOM 777 N N . VAL A 1 101 ? -28.507 2.215 34.962 1.00 93.56 101 VAL A N 1
ATOM 778 C CA . VAL A 1 101 ? -29.562 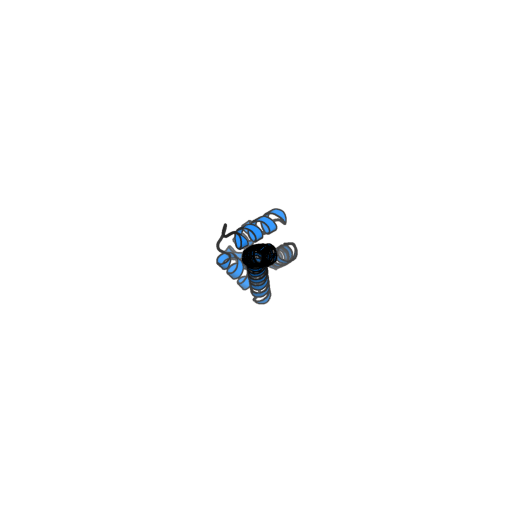1.306 35.447 1.00 93.56 101 VAL A CA 1
ATOM 779 C C . VAL A 1 101 ? -29.271 0.827 36.872 1.00 93.56 101 VAL A C 1
ATOM 781 O O . VAL A 1 101 ? -30.155 0.890 37.728 1.00 93.56 101 VAL A O 1
ATOM 784 N N . LEU A 1 102 ? -28.033 0.417 37.159 1.00 93.75 102 LEU A N 1
ATOM 785 C CA . LEU A 1 102 ? -27.621 -0.025 38.496 1.00 93.75 102 LEU A CA 1
ATOM 786 C C . LEU A 1 102 ? -27.721 1.102 39.532 1.00 93.75 102 LEU A C 1
ATOM 788 O O . LEU A 1 102 ? -28.175 0.875 40.655 1.00 93.75 102 LEU A O 1
ATOM 792 N N . GLN A 1 103 ? -27.336 2.328 39.168 1.00 92.50 103 GLN A N 1
ATOM 793 C CA . GLN A 1 103 ? -27.485 3.499 40.034 1.00 92.50 103 GLN A CA 1
ATOM 794 C C . GLN A 1 103 ? -28.959 3.803 40.320 1.00 92.50 103 GLN A C 1
ATOM 796 O O . GLN A 1 103 ? -29.320 4.048 41.474 1.00 92.50 103 GLN A O 1
ATOM 801 N N . ALA A 1 104 ? -29.821 3.747 39.302 1.00 91.75 104 ALA A N 1
ATOM 802 C CA . ALA A 1 104 ? -31.256 3.950 39.470 1.00 91.75 104 ALA A CA 1
ATOM 803 C C . ALA A 1 104 ? -31.875 2.897 40.407 1.00 91.75 104 ALA A C 1
ATOM 805 O O . ALA A 1 104 ? -32.674 3.241 41.281 1.00 91.75 104 ALA A O 1
ATOM 806 N N . GLU A 1 105 ? -31.479 1.629 40.283 1.00 91.69 105 GLU A N 1
ATOM 807 C CA . GLU A 1 105 ? -31.943 0.552 41.162 1.00 91.69 105 GLU A CA 1
ATOM 808 C C . GLU A 1 105 ? -31.438 0.719 42.605 1.00 91.69 105 GLU A C 1
ATOM 810 O O . GLU A 1 105 ? -32.221 0.628 43.552 1.00 91.69 105 GLU A O 1
ATOM 815 N N . ALA A 1 106 ? -30.161 1.062 42.795 1.00 90.69 106 ALA A N 1
ATOM 816 C CA . ALA A 1 106 ? -29.589 1.314 44.118 1.00 90.69 106 ALA A CA 1
ATOM 817 C C . ALA A 1 106 ? -30.289 2.472 44.851 1.00 90.69 106 ALA A C 1
ATOM 819 O O . ALA A 1 106 ? -30.508 2.398 46.063 1.00 90.69 106 ALA A O 1
ATOM 820 N N . LEU A 1 107 ? -30.669 3.530 44.127 1.00 91.69 107 LEU A N 1
ATOM 821 C CA . LEU A 1 107 ? -31.446 4.642 44.679 1.00 91.69 107 LEU A CA 1
ATOM 822 C C . LEU A 1 107 ? -32.851 4.201 45.106 1.00 91.69 107 LEU A C 1
ATOM 824 O O . LEU A 1 107 ? -33.287 4.564 46.199 1.00 91.69 107 LEU A O 1
ATOM 828 N N . ARG A 1 108 ? -33.537 3.383 44.296 1.00 90.00 108 ARG A N 1
ATOM 829 C CA . ARG A 1 108 ? -34.862 2.837 44.647 1.00 90.00 108 ARG A CA 1
ATOM 830 C C . ARG A 1 108 ? -34.799 1.966 45.899 1.00 90.00 108 ARG A C 1
ATOM 832 O O . ARG A 1 108 ? -35.603 2.165 46.804 1.00 90.00 108 ARG A O 1
ATOM 839 N N . ASN A 1 109 ? -33.805 1.085 45.994 1.00 88.75 109 ASN A N 1
ATOM 840 C CA . ASN A 1 109 ? -33.632 0.206 47.153 1.00 88.75 109 ASN A CA 1
ATOM 841 C C . ASN A 1 109 ? -33.344 0.994 48.442 1.00 88.75 109 ASN A C 1
ATOM 843 O O . ASN A 1 109 ? -33.837 0.639 49.510 1.00 88.75 109 ASN A O 1
ATOM 847 N N . ARG A 1 110 ? -32.578 2.091 48.362 1.00 88.25 110 ARG A N 1
ATOM 848 C CA . ARG A 1 110 ? -32.338 2.973 49.519 1.00 88.25 110 ARG A CA 1
ATOM 849 C C . ARG A 1 110 ? -33.600 3.705 49.972 1.00 88.25 110 ARG A C 1
ATOM 851 O O . ARG A 1 110 ? -33.781 3.872 51.173 1.00 88.25 110 ARG A O 1
ATOM 858 N N . ALA A 1 111 ? -34.461 4.123 49.044 1.00 87.12 111 ALA A N 1
ATOM 859 C CA . ALA A 1 111 ? -35.721 4.778 49.386 1.00 87.12 111 ALA A CA 1
ATOM 860 C C . ALA A 1 111 ? -36.662 3.835 50.155 1.00 87.12 111 ALA A C 1
ATOM 862 O O . ALA A 1 111 ? -37.217 4.243 51.166 1.00 87.12 111 ALA A O 1
ATOM 863 N N . THR A 1 112 ? -36.756 2.564 49.751 1.00 85.12 112 THR A N 1
ATOM 864 C CA . THR A 1 112 ? -37.602 1.561 50.427 1.00 85.12 112 THR A CA 1
ATOM 865 C C . THR A 1 112 ? -37.121 1.139 51.817 1.00 85.12 112 THR A C 1
ATOM 867 O O . THR A 1 112 ? -37.894 0.552 52.557 1.00 85.12 112 THR A O 1
ATOM 870 N N . ILE A 1 113 ? -35.854 1.376 52.174 1.00 80.12 113 ILE A N 1
ATOM 871 C CA . ILE A 1 113 ? -35.308 1.014 53.499 1.00 80.12 113 ILE A CA 1
ATOM 872 C C . ILE A 1 113 ? -35.560 2.122 54.540 1.00 80.12 113 ILE A C 1
ATOM 874 O O . ILE A 1 113 ? -35.519 1.857 55.739 1.00 80.12 113 ILE A O 1
ATOM 878 N N . ASN A 1 114 ? -35.800 3.358 54.095 1.00 70.31 114 ASN A N 1
ATOM 879 C CA . ASN A 1 114 ? -35.997 4.520 54.967 1.00 70.31 114 ASN A CA 1
ATOM 880 C C . ASN A 1 114 ? -37.478 4.822 55.275 1.00 70.31 114 ASN A C 1
ATOM 882 O O . ASN A 1 114 ? -37.755 5.833 55.924 1.00 70.31 114 ASN A O 1
ATOM 886 N N . GLU A 1 115 ? -38.399 3.985 54.798 1.00 59.03 115 GLU A N 1
ATOM 887 C CA . GLU A 1 115 ? -39.845 4.028 55.066 1.00 59.03 115 GLU A CA 1
ATOM 888 C C . GLU A 1 115 ? -40.229 2.896 56.028 1.00 59.03 115 GLU A C 1
ATOM 890 O O . GLU A 1 115 ? -41.001 3.169 56.976 1.00 59.03 115 GLU A O 1
#

Organism: Noctiluca scintillans (NCBI:txid2966)

pLDDT: mean 94.04, std 5.27, range [59.03, 97.94]

Foldseek 3Di:
DVVLLVLLVCQLVVPDHDVVLNVVCCQQNVDPVSVVVNLVCCQVVVDPCVVVLVSLVSSPVVSSVVSVVSSVVSNVVVVCVVVVVVVVVVVVVVVVVVVVVVVVVVVVVVVVVVD

Secondary structure (DSSP, 8-state):
-HHHHHHHHHHHHTS---HHHHHHHHHHHSSHHHHHHHHHHHHHTSS-HHHHHHHHHHH-HHHHHHHHHHHHHHHHHHHHHHHHHHHHHHHHHHHHHHHHHHHHHHHHHHHHH--

Radius of gyration: 26.65 Å; chains: 1; bounding box: 59×22×78 Å

=== Feature glossary ===
Key to the feature types in this record:

pLDDT. pLDDT is the predicted lDDT-Cα score: AlphaFold's confidence that the local environment of each residue (all inter-atomic distances within 15 Å) is correctly placed. It is a per-residue number between 0 and 100, with higher meaning more reliable.

Radius of gyration, Cα contacts, bounding box. The geometric summary reports three shape descriptors. Rg (radius of gyration) measures how spread out the Cα atoms are about their centre of mass; compact globular proteins have small Rg, elongated or unfolded ones large. Cα contacts (<8 Å, |i−j|>4) count long-range residue pairs in spatial proximity — high for tightly packed folds, near zero for rods or random coil. The bounding-box extents give the protein's footprint along x, y, z in Å.

Backbone torsions (φ/ψ). Backbone dihedral angles. Every residue except chain termini has a φ (preceding-C → N → Cα → C) and a ψ (N → Cα → C → next-N). They are reported in degrees following the IUPAC sign convention. Secondary structure is essentially a statement about which (φ, ψ) basin each residue occupies.

Contact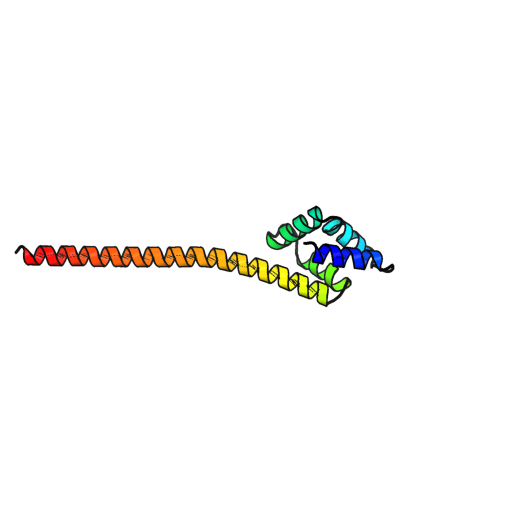-map, Ramachandran, and PAE plots. Plot images: a contact map (which residues are close in 3D, as an N×N binary image), a Ramachandran scatter (backbone torsion angles, revealing secondary-structure composition at a glance), and — for AlphaFold structures — a PAE heatmap (pairwise prediction confidence).

Predicted aligned error. Predicted Aligned Error (PAE) is an AlphaFold confidence matrix: entry (i, j) is the expected error in the position of residue j, in ångströms, when the prediction is superimposed on the true structure at residue i. Low PAE within a block of residues means that block is internally rigid and well-predicted; high PAE between two blocks means their relative placement is uncertain even if each block individually is confident.

Secondary structure (3-state, P-SEA). Three-state secondary structure (P-SEA) collapses the eight DSSP classes into helix (a), strand (b), and coil (c). P-SEA assigns these from Cα geometry alone — distances and angles — without requiring backbone oxygens, so it works on any Cα trace.

Solvent-accessible surface area. Solvent-accessible surface area (SASA) is the area in Å² traced out by the centre of a 1.4 Å probe sphere (a water molecule) rolled over the protein's van der Waals surface (Shrake–Rupley / Lee–Richards construction). Buried residues have near-zero SASA; fully exposed residues can exceed 200 Å². The total SASA scales roughly with the number of surface residues.

Foldseek 3Di. The Foldseek 3Di string encodes local tertiary geometry as a 20-letter alphabet — one character per residue — derived from the relative positions of nearby Cα atoms. Unlike the amino-acid sequence, 3Di is a direct function of the 3D structure, so two proteins with the same fold have similar 3Di strings even at low sequence identity.

B-factor. For experimental (PDB) structures, the B-factor (temperature factor) quantifies the positional spread of each atom in the crystal — a combination of thermal vibration and static disorder — in units of Å². High B-factors mark flexible loops or poorly resolved regions; low B-factors mark the rigid, well-ordered core.

mmCIF coordinates. The mmCIF block holds the 3D Cartesian coordinates of each backbone atom (N, Cα, C, O) in ångströms. mmCIF is the PDB's canonical archive format — a tagged-loop text representation of the atomic model.

InterPro / GO / CATH / organism. Functional annotations link the protein to curated databases. InterPro entries identify conserved domains and families by matching the sequence against member-database signatures (Pfam, PROSITE, CDD, …). Gene Ontology (GO) terms describe molecular function, biological process, and cellular component in a controlled vocabulary. CATH places the structure in a hierarchical fold classification (Class/Architecture/Topology/Homologous-superfamily). The organism is the source species.

Rendered structure images. Structure images are PyMOL renders from six orthogonal camera directions. Cartoon representation draws helices as coils and strands as arrows; sticks shows the backbone as bonds; surface shows the solvent-excluded envelope. Rainbow coloring maps sequence position to hue (blue→red, N→C); chain coloring assigns a distinct color per polypeptide.

Sequence. This is the polypeptide sequence — one letter per residue, N-terminus first. Length ranges from a few dozen residues for small domains to over a thousand for large multi-domain proteins.

Secondary structure (8-state, DSSP). The SS8 string is DSSP's per-residue secondary-structure call. α-helix (H) means an i→i+4 H-bond ladder; β-strand (E) means the residue participates in a β-sheet; 3₁₀ (G) and π (I) are tighter and wider helices; T/S are turns/bends; '-' is loop.

Nearest PDB structures. Structural nearest neighbors (via Foldseek easy-search vs the PDB). Reported per hit: target PDB id, E-value, and alignment TM-score. A TM-score above ~0.5 is the conventional threshold for 'same fold'.